Protein AF-A0A967V7U2-F1 (afdb_monomer_lite)

pLDDT: mean 89.92, std 4.86, range [78.69, 97.19]

Radius of gyration: 20.9 Å; chains: 1; bounding box: 29×40×52 Å

Foldseek 3Di:
DFDDQDPVRDTDDDDPDDDDDDCQPCLVVDPPSGDPDHNDDPLPFFDWFFCDPPDDPPPPVRIDGHRDDVPHDTD

Sequence (75 aa):
MPGDIDNQGNRQYIRIDRVTYSDGLHPEDCPGGVDLWPRDADGLGKSLSRKQADDYGNDVANWVAATPSPGTANP

Secondary structure (DSSP, 8-state):
-EEEE-TTS-EEE-----PPP--S--GGGSTTSS-SS-SS--S-SPEEEESSTTS-TT-GGGEEEE---TTS---

Structure (mmCIF, N/CA/C/O backbone):
data_AF-A0A967V7U2-F1
#
_entry.id   AF-A0A967V7U2-F1
#
loop_
_atom_site.group_PDB
_atom_site.id
_atom_site.type_symbol
_atom_site.label_atom_id
_atom_site.label_alt_id
_atom_site.label_comp_id
_atom_site.label_asym_id
_atom_site.label_entity_id
_atom_site.label_seq_id
_atom_site.pdbx_PDB_ins_code
_atom_site.Cartn_x
_atom_site.Cartn_y
_atom_site.Cartn_z
_atom_site.occupancy
_atom_site.B_iso_or_equiv
_atom_site.auth_seq_id
_atom_site.auth_comp_id
_atom_site.auth_asym_id
_atom_site.auth_atom_id
_atom_site.pdbx_PDB_model_num
ATOM 1 N N . MET A 1 1 ? -5.291 7.912 24.236 1.00 82.62 1 MET A N 1
ATOM 2 C CA . MET A 1 1 ? -5.338 7.651 25.699 1.00 82.62 1 MET A CA 1
ATOM 3 C C . MET A 1 1 ? -6.392 8.554 26.327 1.00 82.62 1 MET A C 1
ATOM 5 O O . MET A 1 1 ? -6.591 9.640 25.788 1.00 82.62 1 MET A O 1
ATOM 9 N N . PRO A 1 2 ? -7.097 8.144 27.394 1.00 86.38 2 PRO A N 1
ATOM 10 C CA . PRO A 1 2 ? -8.000 9.059 28.093 1.00 86.38 2 PRO A CA 1
ATOM 11 C C . PRO A 1 2 ? -7.200 10.243 28.670 1.00 86.38 2 PRO A C 1
ATOM 13 O O . PRO A 1 2 ? -6.184 10.027 29.319 1.00 86.38 2 PRO A O 1
ATOM 16 N N . GLY A 1 3 ? -7.627 11.475 28.365 1.00 88.00 3 GLY A N 1
ATOM 17 C CA . GLY A 1 3 ? -7.052 12.737 28.866 1.00 88.00 3 GLY A CA 1
ATOM 18 C C . GLY A 1 3 ? -7.696 13.194 30.178 1.00 88.00 3 GLY A C 1
ATOM 19 O O . GLY A 1 3 ? -7.968 12.355 31.033 1.00 88.00 3 GLY A O 1
ATOM 20 N N . ASP A 1 4 ? -8.065 14.466 30.309 1.00 94.94 4 ASP A N 1
ATOM 21 C CA . ASP A 1 4 ? -8.835 14.984 31.457 1.00 94.94 4 ASP A CA 1
ATOM 22 C C . ASP A 1 4 ? -10.347 15.067 31.173 1.00 94.94 4 ASP A C 1
ATOM 24 O O . ASP A 1 4 ? -10.793 14.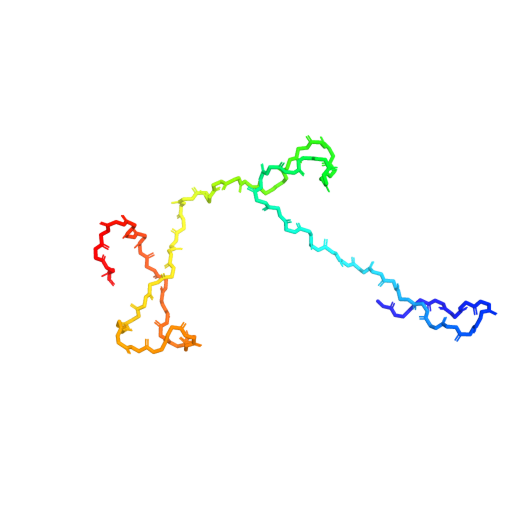843 30.046 1.00 94.94 4 ASP A O 1
ATOM 28 N N . ILE A 1 5 ? -11.157 15.270 32.218 1.00 95.06 5 ILE A N 1
ATOM 29 C CA . ILE A 1 5 ? -12.579 15.609 32.062 1.00 95.06 5 ILE A CA 1
ATOM 30 C C . ILE A 1 5 ? -12.650 17.131 31.988 1.00 95.06 5 ILE A C 1
ATOM 32 O O . ILE A 1 5 ? -12.067 17.802 32.837 1.00 95.06 5 ILE A O 1
ATOM 36 N N . ASP A 1 6 ? -13.322 17.671 30.974 1.00 93.62 6 ASP A N 1
ATOM 37 C CA . ASP A 1 6 ? -13.482 19.119 30.845 1.00 93.62 6 ASP A CA 1
ATOM 38 C C . ASP A 1 6 ? -14.511 19.694 31.837 1.00 93.62 6 ASP A C 1
ATOM 40 O O . ASP A 1 6 ? -15.201 18.978 32.564 1.00 93.62 6 ASP A O 1
ATOM 44 N N . ASN A 1 7 ? -14.656 21.020 31.842 1.00 94.56 7 ASN A N 1
ATOM 45 C CA . ASN A 1 7 ? -15.595 21.717 32.727 1.00 94.56 7 ASN A CA 1
ATOM 46 C C . ASN A 1 7 ? -17.079 21.422 32.423 1.00 94.56 7 ASN A C 1
ATOM 48 O O . ASN A 1 7 ? -17.949 21.881 33.159 1.00 94.56 7 ASN A O 1
ATOM 52 N N . GLN A 1 8 ? -17.381 20.696 31.343 1.00 96.00 8 GLN A N 1
ATOM 53 C CA . GLN A 1 8 ? -18.726 20.247 30.975 1.00 96.00 8 GLN A CA 1
ATOM 54 C C . GLN A 1 8 ? -18.954 18.769 31.334 1.00 96.00 8 GLN A C 1
ATOM 56 O O . GLN A 1 8 ? -20.029 18.235 31.067 1.00 96.00 8 GLN A O 1
ATOM 61 N N . GLY A 1 9 ? -17.977 18.110 31.967 1.00 95.00 9 GLY A N 1
ATOM 62 C CA . GLY A 1 9 ? -18.069 16.707 32.358 1.00 95.00 9 GLY A CA 1
ATOM 63 C C . GLY A 1 9 ? -17.723 15.723 31.238 1.00 95.00 9 GLY A C 1
ATOM 64 O O . GLY A 1 9 ? -17.876 14.516 31.435 1.00 95.00 9 GLY A O 1
ATOM 65 N N . ASN A 1 10 ? -17.231 16.186 30.083 1.00 95.69 10 ASN A N 1
ATOM 66 C CA . ASN A 1 10 ? -16.913 15.310 28.958 1.00 95.69 10 ASN A CA 1
ATOM 67 C C . ASN A 1 10 ? -15.492 14.755 29.066 1.00 95.69 10 ASN A C 1
ATOM 69 O O . ASN A 1 10 ? -14.522 15.474 29.319 1.00 95.69 10 ASN A O 1
ATOM 73 N N . ARG A 1 11 ? -15.360 13.448 28.824 1.00 94.38 11 ARG A N 1
ATOM 74 C CA . ARG A 1 11 ? -14.073 12.754 28.763 1.00 94.38 11 ARG A CA 1
ATOM 75 C C . ARG A 1 11 ? -13.306 13.184 27.515 1.00 94.38 11 ARG A C 1
ATOM 77 O O . ARG A 1 11 ? -13.703 12.841 26.405 1.00 94.38 11 ARG A O 1
ATOM 84 N N . GLN A 1 12 ? -12.165 13.839 27.696 1.00 94.44 12 GLN A N 1
ATOM 85 C CA . GLN A 1 12 ? -11.271 14.158 26.588 1.00 94.44 12 GLN A CA 1
ATOM 86 C C . GLN A 1 12 ? -10.375 12.965 26.243 1.00 94.44 12 GLN A C 1
ATOM 88 O O . GLN A 1 12 ? -10.072 12.114 27.092 1.00 94.44 12 GLN A O 1
ATOM 93 N N . TYR A 1 13 ? -9.932 12.909 24.988 1.00 91.94 13 TYR A N 1
ATOM 94 C CA . TYR A 1 13 ? -9.043 11.870 24.478 1.00 91.94 13 TYR A CA 1
ATOM 95 C C . TYR A 1 13 ? -7.824 12.500 23.815 1.00 91.94 13 TYR A C 1
ATOM 97 O O . TYR A 1 13 ? -7.936 13.374 22.961 1.00 91.94 13 TYR A O 1
ATOM 105 N N . ILE A 1 14 ? -6.647 12.017 24.201 1.00 88.69 14 ILE A N 1
ATOM 106 C CA . ILE A 1 14 ? -5.377 12.430 23.614 1.00 88.69 14 ILE A CA 1
ATOM 107 C C . ILE A 1 14 ? -5.117 11.556 22.388 1.00 88.69 14 ILE A C 1
ATOM 109 O O . ILE A 1 14 ? -5.040 10.321 22.505 1.00 88.69 14 ILE A O 1
ATOM 113 N N . ARG A 1 15 ? -4.976 12.202 21.224 1.00 88.25 15 ARG A N 1
ATOM 114 C CA . ARG A 1 15 ? -4.540 11.572 19.974 1.00 88.25 15 ARG A CA 1
ATOM 115 C C . ARG A 1 15 ? -3.058 11.225 20.085 1.00 88.25 15 ARG A C 1
ATOM 117 O O . ARG A 1 15 ? -2.237 12.121 20.232 1.00 88.25 15 ARG A O 1
ATOM 124 N N . ILE A 1 16 ? -2.743 9.935 20.028 1.00 87.38 16 ILE A N 1
ATOM 125 C CA . ILE A 1 16 ? -1.360 9.440 20.103 1.00 87.38 16 ILE A CA 1
ATOM 126 C C . ILE A 1 16 ? -0.718 9.420 18.720 1.00 87.38 16 ILE A C 1
ATOM 128 O O . ILE A 1 16 ? 0.419 9.847 18.571 1.00 87.38 16 ILE A O 1
ATOM 132 N N . ASP A 1 17 ? -1.472 8.984 17.714 1.00 86.75 17 ASP A N 1
ATOM 133 C CA . ASP A 1 17 ? -1.009 8.912 16.335 1.00 86.75 17 ASP A CA 1
ATOM 134 C C . ASP A 1 17 ? -2.138 9.305 15.371 1.00 86.75 17 ASP A C 1
ATOM 136 O O . ASP A 1 17 ? -3.328 9.208 15.703 1.00 86.75 17 ASP A O 1
ATOM 140 N N . ARG A 1 18 ? -1.761 9.802 14.195 1.00 84.31 18 ARG A N 1
ATOM 141 C CA . ARG A 1 18 ? -2.644 10.054 13.058 1.00 84.31 18 ARG A CA 1
ATOM 142 C C . ARG A 1 18 ? -1.851 9.869 11.777 1.00 84.31 18 ARG A C 1
ATOM 144 O O . ARG A 1 18 ? -0.959 10.660 11.490 1.00 84.31 18 ARG A O 1
ATOM 151 N N . VAL A 1 19 ? -2.304 8.933 10.958 1.00 82.94 19 VAL A N 1
ATOM 152 C CA . VAL A 1 19 ? -1.882 8.829 9.564 1.00 82.94 19 VAL A CA 1
ATOM 153 C C . VAL A 1 19 ? -2.872 9.611 8.704 1.00 82.94 19 VAL A C 1
ATOM 155 O O . VAL A 1 19 ? -4.074 9.344 8.744 1.00 82.94 19 VAL A O 1
ATOM 158 N N . THR A 1 20 ? -2.371 10.593 7.957 1.00 81.81 20 THR A N 1
ATOM 159 C CA . THR A 1 20 ? -3.101 11.225 6.853 1.00 81.81 20 THR A CA 1
ATOM 160 C C . THR A 1 20 ? -2.572 10.607 5.565 1.00 81.81 20 THR A C 1
ATOM 162 O O . THR A 1 20 ? -1.368 10.651 5.323 1.00 81.81 20 THR A O 1
ATOM 165 N N . TYR A 1 21 ? -3.462 9.998 4.787 1.00 83.94 21 TYR A N 1
ATOM 166 C CA . TYR A 1 21 ? -3.142 9.452 3.470 1.00 83.94 21 TYR A CA 1
ATOM 167 C C . TYR A 1 21 ? -3.137 10.589 2.444 1.00 83.94 21 TYR A C 1
ATOM 169 O O . TYR A 1 21 ? -3.991 11.470 2.532 1.00 83.94 21 TYR A O 1
ATOM 177 N N . SER A 1 22 ? -2.214 10.550 1.486 1.00 87.50 22 SER A N 1
ATOM 178 C CA . SER A 1 22 ? -2.187 11.455 0.336 1.00 87.50 22 SER A CA 1
ATOM 179 C C . SER A 1 22 ? -1.936 10.669 -0.952 1.00 87.50 22 SER A C 1
ATOM 181 O O . SER A 1 22 ? -1.345 9.589 -0.923 1.00 87.50 22 SER A O 1
ATOM 183 N N . ASP A 1 23 ? -2.408 11.203 -2.074 1.00 89.00 23 ASP A N 1
ATOM 184 C CA . ASP A 1 23 ? -2.144 10.704 -3.426 1.00 89.00 23 ASP A CA 1
ATOM 185 C C . ASP A 1 23 ? -0.869 11.311 -4.050 1.00 89.00 23 ASP A C 1
ATOM 187 O O . ASP A 1 23 ? -0.579 11.091 -5.228 1.00 89.00 23 ASP A O 1
ATOM 191 N N . GLY A 1 24 ? -0.103 12.070 -3.261 1.00 89.38 24 GLY A N 1
ATOM 192 C CA . GLY A 1 24 ? 1.129 12.730 -3.683 1.00 89.38 24 GLY A CA 1
ATOM 193 C C . GLY A 1 24 ? 0.928 14.124 -4.280 1.00 89.38 24 GLY A C 1
ATOM 194 O O . GLY A 1 24 ? 1.882 14.686 -4.826 1.00 89.38 24 GLY A O 1
ATOM 195 N N . LEU A 1 25 ? -0.290 14.677 -4.228 1.00 88.69 25 LEU A N 1
ATOM 196 C CA . LEU A 1 25 ? -0.632 15.992 -4.779 1.00 88.69 25 LEU A CA 1
ATOM 197 C C . LEU A 1 25 ? -1.086 17.012 -3.721 1.00 88.69 25 LEU A C 1
ATOM 199 O O . LEU A 1 25 ? -1.565 18.080 -4.105 1.00 88.69 25 LEU A O 1
ATOM 203 N N . HIS A 1 26 ? -0.884 16.733 -2.428 1.00 87.69 26 HIS A N 1
ATOM 204 C CA . HIS A 1 26 ? -1.322 17.585 -1.311 1.00 87.69 26 HIS A CA 1
ATOM 205 C C . HIS A 1 26 ? -0.167 18.022 -0.387 1.00 87.69 26 HIS A C 1
ATOM 207 O O . HIS A 1 26 ? -0.157 17.72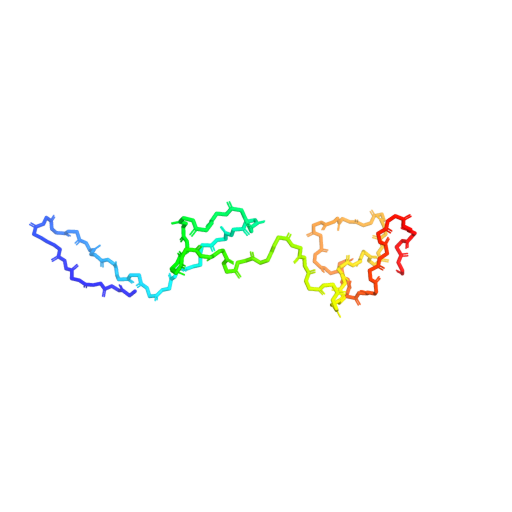0 0.814 1.00 87.69 26 HIS A O 1
ATOM 213 N N . PRO A 1 27 ? 0.835 18.762 -0.904 1.00 87.31 27 PRO A N 1
ATOM 214 C CA . PRO A 1 27 ? 1.934 19.285 -0.091 1.00 87.31 27 PRO A CA 1
ATOM 215 C C . PRO A 1 27 ? 1.474 20.261 1.005 1.00 87.31 27 PRO A C 1
ATOM 217 O O . PRO A 1 27 ? 2.174 20.420 2.005 1.00 87.31 27 PRO A O 1
ATOM 220 N N . GLU A 1 28 ? 0.316 20.906 0.845 1.00 90.19 28 GLU A N 1
ATOM 221 C CA . GLU A 1 28 ? -0.291 21.808 1.829 1.00 90.19 28 GLU A CA 1
ATOM 222 C C . GLU A 1 28 ? -0.703 21.108 3.131 1.00 90.19 28 GLU A C 1
ATOM 224 O O . GLU A 1 28 ? -0.722 21.744 4.187 1.00 90.19 28 GLU A O 1
ATOM 229 N N . ASP A 1 29 ? -0.974 19.802 3.070 1.00 86.19 29 ASP A N 1
ATOM 230 C CA . ASP A 1 29 ? -1.418 19.001 4.211 1.00 86.19 29 ASP A CA 1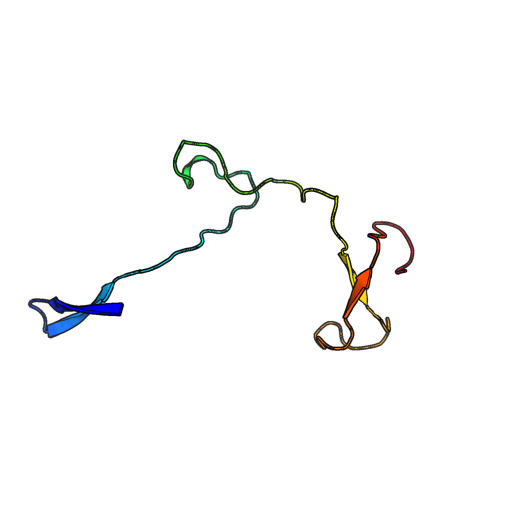
ATOM 231 C C . ASP A 1 29 ? -0.255 18.327 4.958 1.00 86.19 29 ASP A C 1
ATOM 233 O O . ASP A 1 29 ? -0.451 17.758 6.041 1.00 86.19 29 ASP A O 1
ATOM 237 N N . CYS A 1 30 ? 0.968 18.410 4.416 1.00 84.69 30 CYS A N 1
ATOM 238 C CA . CYS A 1 30 ? 2.159 17.812 5.006 1.00 84.69 30 CYS A CA 1
ATOM 239 C C . CYS A 1 30 ? 3.104 18.838 5.658 1.00 84.69 30 CYS A C 1
ATOM 241 O O . CYS A 1 30 ? 3.358 19.924 5.124 1.00 84.69 30 CYS A O 1
ATOM 243 N N . PRO A 1 31 ? 3.713 18.487 6.806 1.00 83.44 31 PRO A N 1
ATOM 244 C CA . PRO A 1 31 ? 4.786 19.282 7.388 1.00 83.44 31 PRO A CA 1
ATOM 245 C C . PRO A 1 31 ? 5.938 19.480 6.394 1.00 83.44 31 PRO A C 1
ATOM 247 O O . PRO A 1 31 ? 6.436 18.521 5.813 1.00 83.44 31 PRO A O 1
ATOM 250 N N . GLY A 1 32 ? 6.396 20.723 6.237 1.00 85.50 32 GLY A N 1
ATOM 251 C CA . GLY A 1 32 ? 7.510 21.056 5.344 1.00 85.50 32 GLY A CA 1
ATOM 252 C C . GLY A 1 32 ? 7.112 21.417 3.910 1.00 85.50 32 GLY A C 1
ATOM 253 O O . GLY A 1 32 ? 8.001 21.729 3.124 1.00 85.50 32 GLY A O 1
ATOM 254 N N . GLY A 1 33 ? 5.815 21.436 3.573 1.00 87.56 33 GLY A N 1
ATOM 255 C CA . GLY A 1 33 ? 5.339 21.875 2.253 1.00 87.56 33 GLY A CA 1
ATOM 256 C C . GLY A 1 33 ? 5.722 20.927 1.114 1.00 87.56 33 GLY A C 1
ATOM 257 O O . GLY A 1 33 ? 5.811 21.346 -0.038 1.00 87.56 33 GLY A O 1
ATOM 258 N N . VAL A 1 34 ? 5.996 19.666 1.445 1.00 86.25 34 VAL A N 1
ATOM 259 C CA . VAL A 1 34 ? 6.292 18.581 0.509 1.00 86.25 34 VAL A CA 1
ATOM 260 C C . VAL A 1 34 ? 5.364 17.434 0.860 1.00 86.25 34 VAL A C 1
ATOM 262 O O . VAL A 1 34 ? 5.237 17.095 2.035 1.00 86.25 34 VAL A O 1
ATOM 265 N N . ASP A 1 35 ? 4.731 16.837 -0.143 1.00 88.88 35 ASP A N 1
ATOM 266 C CA . ASP A 1 35 ? 3.941 15.636 0.083 1.00 88.88 35 ASP A CA 1
ATOM 267 C C . ASP A 1 35 ? 4.866 14.463 0.423 1.00 88.88 35 ASP A C 1
ATOM 269 O O . ASP A 1 35 ? 5.793 14.142 -0.324 1.00 88.88 35 ASP A O 1
ATOM 273 N N . LEU A 1 36 ? 4.643 13.857 1.588 1.00 87.25 36 LEU A N 1
ATOM 274 C CA . LEU A 1 36 ? 5.440 12.728 2.063 1.00 87.25 36 LEU A CA 1
ATOM 275 C C . LEU A 1 36 ? 5.050 11.415 1.374 1.00 87.25 36 LEU A C 1
ATOM 277 O O . LEU A 1 36 ? 5.804 10.445 1.456 1.00 87.25 36 LEU A O 1
ATOM 281 N N . TRP A 1 37 ? 3.890 11.372 0.716 1.00 87.81 37 TRP A N 1
ATOM 282 C CA . TRP A 1 37 ? 3.439 10.217 -0.046 1.00 87.81 37 TRP A CA 1
ATOM 283 C C . TRP A 1 37 ? 3.891 10.377 -1.498 1.00 87.81 37 TRP A C 1
ATOM 285 O O . TRP A 1 37 ? 3.572 11.382 -2.135 1.00 87.81 37 TRP A O 1
ATOM 295 N N . PRO A 1 38 ? 4.640 9.417 -2.059 1.00 83.75 38 PRO A N 1
ATOM 296 C CA . PRO A 1 38 ? 4.992 9.476 -3.465 1.00 83.75 38 PRO A CA 1
ATOM 297 C C . PRO A 1 38 ? 3.745 9.218 -4.320 1.00 83.75 38 PRO A C 1
ATOM 299 O O . PRO A 1 38 ? 2.929 8.351 -4.011 1.00 83.75 38 PRO A O 1
ATOM 302 N N . ARG A 1 39 ? 3.618 9.964 -5.421 1.00 85.56 39 ARG A N 1
ATOM 303 C CA . ARG A 1 39 ? 2.521 9.797 -6.388 1.00 85.56 39 ARG A CA 1
ATOM 304 C C . ARG A 1 39 ? 2.508 8.405 -7.022 1.00 85.56 39 ARG A C 1
ATOM 306 O O . ARG A 1 39 ? 1.448 7.836 -7.267 1.00 85.56 39 ARG A O 1
ATOM 313 N N . ASP A 1 40 ? 3.697 7.883 -7.298 1.00 83.12 40 ASP A N 1
ATOM 314 C CA . ASP A 1 40 ? 3.902 6.559 -7.866 1.00 83.12 40 ASP A CA 1
ATOM 315 C C . ASP A 1 40 ? 4.477 5.631 -6.796 1.00 83.12 40 ASP A C 1
ATOM 317 O O . ASP A 1 40 ? 5.272 6.048 -5.954 1.00 83.12 40 ASP A O 1
ATOM 321 N N . ALA A 1 41 ? 4.103 4.354 -6.841 1.00 78.69 41 ALA 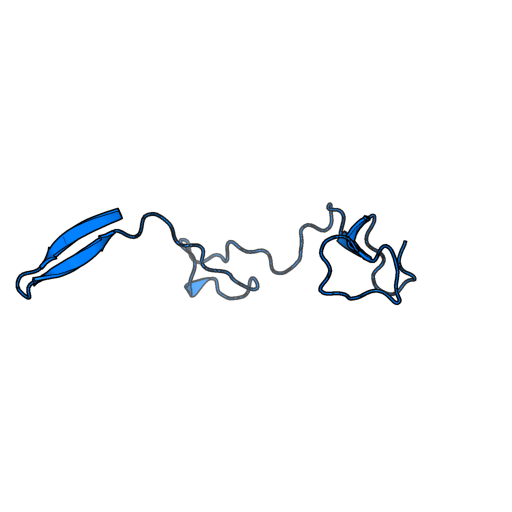A N 1
ATOM 322 C CA . ALA A 1 41 ? 4.756 3.354 -6.009 1.00 78.69 41 ALA A CA 1
ATOM 323 C C . ALA A 1 41 ? 6.245 3.254 -6.376 1.00 78.69 41 ALA A C 1
ATOM 325 O O . ALA A 1 41 ? 6.597 3.331 -7.553 1.00 78.69 41 ALA A O 1
ATOM 326 N N . ASP A 1 42 ? 7.096 2.945 -5.396 1.00 79.25 42 ASP A N 1
ATOM 327 C CA . ASP A 1 42 ? 8.543 2.757 -5.588 1.00 79.25 42 ASP A CA 1
ATOM 328 C C . ASP A 1 42 ? 8.879 1.734 -6.693 1.00 79.25 42 ASP A C 1
ATOM 330 O O . ASP A 1 42 ? 9.992 1.705 -7.210 1.00 79.25 42 ASP A O 1
ATOM 334 N N . GLY A 1 43 ? 7.929 0.858 -7.047 1.00 80.25 43 GLY A N 1
ATOM 335 C CA . GLY A 1 43 ? 8.020 -0.062 -8.185 1.00 80.25 43 GLY A CA 1
ATOM 336 C C . GLY A 1 43 ? 8.954 -1.256 -7.970 1.00 80.25 43 GLY A C 1
ATOM 337 O O . GLY A 1 43 ? 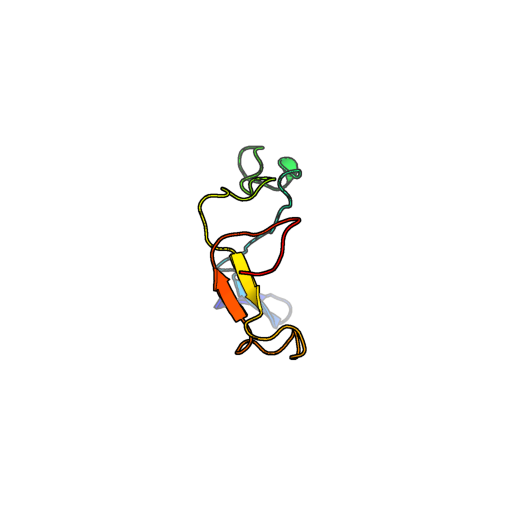9.039 -2.131 -8.826 1.00 80.25 43 GLY A O 1
ATOM 338 N N . LEU A 1 44 ? 9.632 -1.326 -6.823 1.00 81.00 44 LEU A N 1
ATOM 339 C CA . LEU A 1 44 ? 10.603 -2.377 -6.491 1.00 81.00 44 LEU A CA 1
ATOM 340 C C . LEU A 1 44 ? 9.975 -3.597 -5.789 1.00 81.00 44 LEU A C 1
ATOM 342 O O . LEU A 1 44 ? 10.653 -4.598 -5.557 1.00 81.00 44 LEU A O 1
ATOM 346 N N . GLY A 1 45 ? 8.696 -3.514 -5.416 1.00 86.88 45 GLY A N 1
ATOM 347 C CA . GLY A 1 45 ? 7.991 -4.527 -4.631 1.00 86.88 45 GLY A CA 1
ATOM 348 C C . GLY A 1 45 ? 7.198 -5.542 -5.459 1.00 86.88 45 GLY A C 1
ATOM 349 O O . GLY A 1 45 ? 6.903 -5.347 -6.636 1.00 86.88 45 GLY A O 1
ATOM 350 N N . LYS A 1 46 ? 6.801 -6.635 -4.800 1.00 92.50 46 LYS A N 1
ATOM 351 C CA . LYS A 1 46 ? 5.793 -7.563 -5.329 1.00 92.50 46 LYS A CA 1
ATOM 352 C C . LYS A 1 46 ? 4.405 -6.914 -5.318 1.00 92.50 46 LYS A C 1
ATOM 354 O O . LYS A 1 46 ? 4.103 -6.134 -4.418 1.00 92.50 46 LYS A O 1
ATOM 359 N N . SER A 1 47 ? 3.545 -7.298 -6.258 1.00 91.25 47 SER A N 1
ATOM 360 C CA . SER A 1 47 ? 2.118 -6.958 -6.245 1.00 91.25 47 SER A CA 1
ATOM 361 C C . SER A 1 47 ? 1.276 -8.130 -5.750 1.00 91.25 47 SER A C 1
ATOM 363 O O . SER A 1 47 ? 1.715 -9.282 -5.763 1.00 91.25 47 SER A O 1
ATOM 365 N N . LEU A 1 48 ? 0.044 -7.841 -5.331 1.00 92.81 48 LEU A N 1
ATOM 366 C CA . LEU A 1 48 ? -0.942 -8.876 -5.045 1.00 92.81 48 LEU A CA 1
ATOM 367 C C . LEU A 1 48 ? -1.502 -9.447 -6.353 1.00 92.81 48 LEU A C 1
ATOM 369 O O . LEU A 1 48 ? -2.044 -8.716 -7.178 1.00 92.81 48 LEU A O 1
ATOM 373 N N . SER A 1 49 ? -1.393 -10.763 -6.496 1.00 95.12 49 SER A N 1
ATOM 374 C CA . SER A 1 49 ? -1.949 -11.558 -7.590 1.00 95.12 49 SER A CA 1
ATOM 375 C C . SER A 1 49 ? -2.965 -12.549 -7.039 1.00 95.12 49 SER A C 1
ATOM 377 O O . SER A 1 49 ? -2.760 -13.129 -5.967 1.00 95.12 49 SER A O 1
ATOM 379 N N . ARG A 1 50 ? -4.073 -12.745 -7.763 1.00 94.75 50 ARG A N 1
ATOM 380 C CA . ARG A 1 50 ? -5.059 -13.775 -7.406 1.00 94.75 50 ARG A CA 1
ATOM 381 C C . ARG A 1 50 ? -4.468 -15.159 -7.660 1.00 94.75 50 ARG A C 1
ATOM 383 O O . ARG A 1 50 ? -3.876 -15.365 -8.715 1.00 94.75 50 ARG A O 1
ATOM 390 N N . LYS A 1 51 ? -4.649 -16.098 -6.730 1.00 95.00 51 LYS A N 1
ATOM 391 C CA . LYS A 1 51 ? -4.243 -17.504 -6.912 1.00 95.00 51 LYS A CA 1
ATOM 392 C C . LYS A 1 51 ? -5.174 -18.213 -7.892 1.00 95.00 51 LYS A C 1
ATOM 394 O O . LYS A 1 51 ? -4.713 -18.952 -8.751 1.00 95.00 51 LYS A O 1
ATOM 399 N N . GLN A 1 52 ? -6.472 -17.948 -7.772 1.00 95.25 52 GLN A N 1
ATOM 400 C CA . GLN A 1 52 ? -7.521 -18.476 -8.629 1.00 95.25 52 GLN A CA 1
ATOM 401 C C . GLN A 1 52 ? -8.393 -17.322 -9.131 1.00 95.25 52 GLN A C 1
ATOM 403 O O . GLN A 1 52 ? -8.916 -16.521 -8.353 1.00 95.25 52 GLN A O 1
ATOM 408 N N . ALA A 1 53 ? -8.503 -17.196 -10.455 1.00 92.38 53 ALA A N 1
ATOM 409 C CA . ALA A 1 53 ? -9.164 -16.056 -11.091 1.00 92.38 53 ALA A CA 1
ATOM 410 C C . ALA A 1 53 ? -10.682 -16.032 -10.852 1.00 92.38 53 ALA A C 1
ATOM 412 O O . ALA A 1 53 ? -11.254 -14.947 -10.728 1.00 92.38 53 ALA A O 1
ATOM 413 N N . ASP A 1 54 ? -11.293 -17.2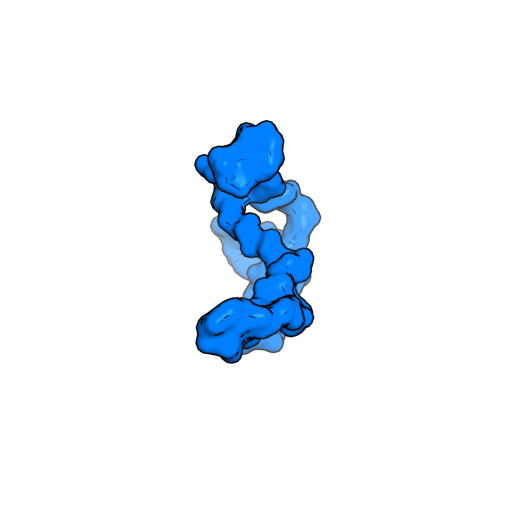13 -10.756 1.00 94.88 54 ASP A N 1
ATOM 414 C CA . ASP A 1 54 ? -12.741 -17.390 -10.599 1.00 94.88 54 ASP A CA 1
ATOM 415 C C . ASP A 1 54 ? -13.204 -17.295 -9.137 1.00 94.88 54 ASP A C 1
ATOM 417 O O . ASP A 1 54 ? -14.399 -17.179 -8.866 1.00 94.88 54 ASP A O 1
ATOM 421 N N . ASP A 1 55 ? -12.262 -17.304 -8.194 1.00 95.25 55 ASP A N 1
ATOM 422 C CA . ASP A 1 55 ? -12.548 -17.176 -6.771 1.00 95.25 55 ASP A CA 1
ATOM 423 C C . ASP A 1 55 ? -12.787 -15.714 -6.372 1.00 95.25 55 ASP A C 1
ATOM 425 O O . ASP A 1 55 ? -12.376 -14.748 -7.030 1.00 95.25 55 ASP A O 1
ATOM 429 N N . TYR A 1 56 ? -13.441 -15.550 -5.226 1.00 92.19 56 TYR A N 1
ATOM 430 C CA . TYR A 1 56 ? -13.823 -14.258 -4.680 1.00 92.19 56 TYR A CA 1
ATOM 431 C C . TYR A 1 56 ? -12.617 -13.342 -4.427 1.00 92.19 56 TYR A C 1
ATOM 433 O O . TYR A 1 56 ? -11.683 -13.683 -3.703 1.00 92.19 56 TYR A O 1
ATOM 441 N N . GLY A 1 57 ? -12.663 -12.123 -4.973 1.00 92.62 57 GLY A N 1
ATOM 442 C CA . GLY A 1 57 ? -11.615 -11.115 -4.763 1.00 92.62 57 GLY A CA 1
ATOM 443 C C . GLY A 1 57 ? -11.547 -10.575 -3.330 1.00 92.62 57 GLY A C 1
ATOM 444 O O . GLY A 1 57 ? -10.521 -10.036 -2.926 1.00 92.62 57 GLY A O 1
ATOM 445 N N . ASN A 1 58 ? -12.616 -10.736 -2.548 1.00 95.06 58 ASN A N 1
ATOM 446 C CA . ASN A 1 58 ? -12.659 -10.380 -1.131 1.00 95.06 58 ASN A CA 1
ATOM 447 C C . ASN A 1 58 ? -12.204 -11.516 -0.196 1.00 95.06 58 ASN A C 1
ATOM 449 O O . ASN A 1 58 ? -12.179 -11.304 1.015 1.00 95.06 58 ASN A O 1
ATOM 453 N N . ASP A 1 59 ? -11.845 -12.694 -0.716 1.00 96.62 59 ASP A N 1
ATOM 454 C CA . ASP A 1 59 ? -11.198 -13.731 0.087 1.00 96.62 59 ASP A CA 1
ATOM 455 C C . ASP A 1 59 ? -9.693 -13.459 0.179 1.00 96.62 59 ASP A C 1
ATOM 457 O O . ASP A 1 59 ? -8.953 -13.587 -0.797 1.00 96.62 59 ASP A O 1
ATOM 461 N N . VAL A 1 60 ? -9.226 -13.110 1.379 1.00 95.25 60 VAL A N 1
ATOM 462 C CA . VAL A 1 60 ? -7.808 -12.835 1.653 1.00 95.25 60 VAL A CA 1
ATOM 463 C C . VAL A 1 60 ? -6.911 -14.041 1.352 1.00 95.25 60 VAL A C 1
ATOM 465 O O . VAL A 1 60 ? -5.745 -13.862 0.997 1.00 95.25 60 VAL A O 1
ATOM 468 N N . ALA A 1 61 ? -7.436 -15.268 1.450 1.00 96.94 61 ALA A N 1
ATOM 469 C CA . ALA A 1 61 ? -6.683 -16.485 1.172 1.00 96.94 61 ALA A CA 1
ATOM 470 C C . ALA A 1 61 ? -6.397 -16.673 -0.326 1.00 96.94 61 ALA A C 1
ATOM 472 O O . ALA A 1 61 ? -5.433 -17.365 -0.670 1.00 96.94 61 ALA A O 1
ATOM 473 N N . ASN A 1 62 ? -7.159 -16.021 -1.209 1.00 97.00 62 ASN A N 1
ATOM 474 C CA . ASN A 1 62 ? -6.983 -16.077 -2.659 1.00 97.00 62 ASN A CA 1
ATOM 475 C C . ASN A 1 62 ? -5.900 -15.110 -3.186 1.00 97.00 62 ASN A C 1
ATOM 477 O O . ASN A 1 62 ? -5.742 -14.941 -4.391 1.00 97.00 62 ASN A O 1
ATOM 481 N N . TRP A 1 63 ? -5.108 -14.482 -2.317 1.00 97.19 63 TRP A N 1
ATOM 482 C CA . TRP A 1 63 ? -4.063 -13.544 -2.734 1.00 97.19 63 TRP A CA 1
ATOM 483 C C . TRP A 1 63 ? -2.657 -14.054 -2.413 1.00 97.19 63 TRP A C 1
ATOM 485 O O . TRP A 1 63 ? -2.415 -14.699 -1.389 1.00 97.19 63 TRP A O 1
ATOM 495 N N . VAL A 1 64 ? -1.709 -13.774 -3.307 1.00 96.44 64 VAL A N 1
ATOM 496 C CA . VAL A 1 64 ? -0.280 -14.062 -3.131 1.00 96.44 64 VAL A CA 1
ATOM 497 C C . VAL A 1 64 ? 0.566 -12.902 -3.650 1.00 96.44 64 VAL A C 1
ATOM 499 O O . VAL A 1 64 ? 0.173 -12.198 -4.575 1.00 96.44 64 VAL A O 1
ATOM 502 N N . ALA A 1 65 ? 1.741 -12.699 -3.056 1.00 95.81 65 ALA A N 1
ATOM 503 C CA . ALA A 1 65 ? 2.710 -11.727 -3.542 1.00 95.81 65 ALA A CA 1
ATOM 504 C C . ALA A 1 65 ? 3.493 -12.296 -4.743 1.00 95.81 65 ALA A C 1
ATOM 506 O O . ALA A 1 65 ? 4.265 -13.254 -4.586 1.00 95.81 65 ALA A O 1
ATOM 507 N N . ALA A 1 66 ? 3.364 -11.666 -5.909 1.00 94.81 66 ALA A N 1
ATOM 508 C CA . ALA A 1 66 ? 4.002 -12.067 -7.164 1.00 94.81 66 ALA A CA 1
ATOM 509 C C . ALA A 1 66 ? 4.683 -10.884 -7.881 1.00 94.81 66 ALA A C 1
ATOM 511 O O . ALA A 1 66 ? 4.595 -9.737 -7.440 1.00 94.81 66 ALA A O 1
ATOM 512 N N . THR A 1 67 ? 5.410 -11.170 -8.965 1.00 93.12 67 THR A N 1
ATOM 513 C CA . THR A 1 67 ? 5.987 -10.131 -9.832 1.00 93.12 67 THR A CA 1
ATOM 514 C C . THR A 1 67 ? 4.859 -9.349 -10.517 1.00 93.12 67 THR A C 1
ATOM 516 O O . THR A 1 67 ? 3.975 -9.989 -11.084 1.00 93.12 67 THR A O 1
ATOM 519 N N . PRO A 1 68 ? 4.873 -8.003 -10.511 1.00 91.50 68 PRO A N 1
ATOM 520 C CA . PRO A 1 68 ? 3.833 -7.213 -11.164 1.00 91.50 68 PRO A CA 1
ATOM 521 C C . PRO A 1 68 ? 3.677 -7.531 -12.655 1.00 91.50 68 PRO A C 1
ATOM 523 O O . PRO A 1 68 ? 4.658 -7.570 -13.396 1.00 91.50 68 PRO A O 1
ATOM 526 N N . SER A 1 69 ? 2.429 -7.709 -13.095 1.00 91.00 69 SER A N 1
ATOM 527 C CA . SER A 1 69 ? 2.057 -8.031 -14.482 1.00 91.00 69 SER A CA 1
ATOM 528 C C . SER A 1 69 ? 1.037 -7.038 -15.089 1.00 91.00 69 SER A C 1
ATOM 530 O O . SER A 1 69 ? 0.024 -7.458 -15.659 1.00 91.00 69 SER A O 1
ATOM 532 N N . PRO A 1 70 ? 1.211 -5.705 -14.937 1.00 88.12 70 PRO A N 1
ATOM 533 C CA . PRO A 1 70 ? 0.255 -4.740 -15.474 1.00 88.12 70 PRO A CA 1
ATOM 534 C C . PRO A 1 70 ? 0.181 -4.841 -17.002 1.00 88.12 70 PRO A C 1
ATOM 536 O O . PRO A 1 70 ? 1.196 -4.827 -17.695 1.00 88.12 70 PRO A O 1
ATOM 539 N N . GLY A 1 71 ? -1.040 -4.950 -17.530 1.00 89.81 71 GLY A N 1
ATOM 540 C CA . GLY A 1 71 ? -1.280 -5.101 -18.968 1.00 89.81 71 GLY A CA 1
ATOM 541 C C . GLY A 1 71 ? -0.966 -6.493 -19.533 1.00 89.81 71 GLY A C 1
ATOM 542 O O . GLY A 1 71 ? -1.071 -6.683 -20.743 1.00 89.81 71 GLY A O 1
ATOM 543 N N . THR A 1 72 ? -0.611 -7.468 -18.692 1.00 92.31 72 THR A N 1
ATOM 544 C CA . THR A 1 72 ? -0.343 -8.856 -19.093 1.00 92.31 72 THR A CA 1
ATOM 545 C C . THR A 1 72 ? -1.147 -9.847 -18.242 1.00 92.31 72 THR A C 1
ATOM 547 O O . THR A 1 72 ? -1.919 -9.458 -17.363 1.00 92.31 72 THR A O 1
ATOM 550 N N . ALA A 1 73 ? -1.038 -11.143 -18.552 1.00 91.31 73 ALA A N 1
ATOM 551 C CA . ALA A 1 73 ? -1.704 -12.188 -17.780 1.00 91.31 73 ALA A CA 1
ATOM 552 C C . ALA A 1 73 ? -1.155 -12.252 -16.344 1.00 91.31 73 ALA A C 1
ATOM 554 O O . ALA A 1 73 ? 0.035 -12.038 -16.120 1.00 91.31 73 ALA A O 1
ATOM 555 N N . ASN A 1 74 ? -2.038 -12.562 -15.392 1.00 89.81 74 ASN A N 1
ATOM 556 C CA . ASN A 1 74 ? -1.678 -12.755 -13.989 1.00 89.81 74 ASN A CA 1
ATOM 557 C C . ASN A 1 74 ? -0.646 -13.905 -13.862 1.00 89.81 74 ASN A C 1
ATOM 559 O O . ASN A 1 74 ? -0.872 -14.945 -14.489 1.00 89.81 74 ASN A O 1
ATOM 563 N N . PRO A 1 75 ? 0.464 -13.711 -13.121 1.00 85.12 75 PRO A N 1
ATOM 564 C CA . PRO A 1 75 ? 1.554 -14.682 -12.978 1.00 85.12 75 PRO A CA 1
ATOM 565 C C . PRO A 1 75 ? 1.186 -15.946 -12.197 1.00 85.12 75 PRO A C 1
ATOM 567 O O . PRO A 1 75 ? 0.217 -15.910 -11.404 1.00 85.12 75 PRO A O 1
#